Protein AF-A0A1A6GM44-F1 (afdb_monomer_lite)

Foldseek 3Di:
DPPPPPPDDPQPPVNVVVVVVVVVVVVVVVVVVVVVVVVLVVCCVVPVPVNCVVVVVVVDPD

Secondary structure (DSSP, 8-state):
---TTSS-----HHHHHHHHHHHHHHHHHHHHHHHHHHHHHHHHHH-HHHHHHHHHHHH---

pLDDT: mean 72.95, std 18.25, range [37.84, 97.06]

Structure (mmCIF, N/CA/C/O backbone):
data_AF-A0A1A6GM44-F1
#
_entry.id   AF-A0A1A6GM44-F1
#
loop_
_atom_site.group_PDB
_atom_site.id
_atom_site.type_symbol
_atom_site.label_atom_id
_atom_site.label_alt_id
_atom_site.label_comp_id
_atom_site.label_asym_id
_atom_site.label_entity_id
_atom_site.label_seq_id
_atom_site.pdbx_PDB_ins_code
_atom_site.Cartn_x
_atom_site.Cartn_y
_atom_site.Cartn_z
_atom_site.occupancy
_atom_site.B_iso_or_equiv
_atom_site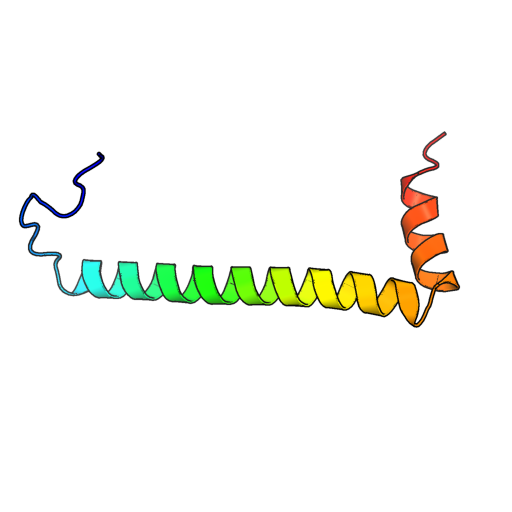.auth_seq_id
_atom_site.auth_comp_id
_atom_site.auth_asym_id
_atom_site.auth_atom_id
_atom_site.pdbx_PDB_model_num
ATOM 1 N N . MET A 1 1 ? -2.193 21.518 17.890 1.00 37.84 1 MET A N 1
ATOM 2 C CA . MET A 1 1 ? -1.868 20.082 18.015 1.00 37.84 1 MET A CA 1
ATOM 3 C C . MET A 1 1 ? -3.187 19.350 18.176 1.00 37.84 1 MET A C 1
ATOM 5 O O . MET A 1 1 ? -3.833 19.512 19.204 1.00 37.84 1 MET A O 1
ATOM 9 N N . VAL A 1 2 ? -3.668 18.716 17.105 1.00 44.22 2 VAL A N 1
ATOM 10 C CA . VAL A 1 2 ? -5.014 18.128 17.047 1.00 44.22 2 VAL A CA 1
ATOM 11 C C . VAL A 1 2 ? -5.030 16.941 17.996 1.00 44.22 2 VAL A C 1
ATOM 13 O O . VAL A 1 2 ? -4.539 15.859 17.694 1.00 44.22 2 VAL A O 1
ATOM 16 N N . ASN A 1 3 ? -5.496 17.195 19.208 1.00 39.84 3 ASN A N 1
ATOM 17 C CA . ASN A 1 3 ? -5.447 16.255 20.305 1.00 39.84 3 ASN A CA 1
ATOM 18 C C . ASN A 1 3 ? -6.639 15.293 20.189 1.00 39.84 3 ASN A C 1
ATOM 20 O O . ASN A 1 3 ? -7.528 15.270 21.036 1.00 39.84 3 ASN A O 1
ATOM 24 N N . ILE A 1 4 ? -6.668 14.528 19.091 1.00 55.00 4 ILE A N 1
ATOM 25 C CA . ILE A 1 4 ? -7.715 13.537 18.781 1.00 55.00 4 ILE A CA 1
ATOM 26 C C . ILE A 1 4 ? -7.649 12.341 19.757 1.00 55.00 4 ILE A C 1
ATOM 28 O O . ILE A 1 4 ? -8.571 11.537 19.824 1.00 55.00 4 ILE A O 1
ATOM 32 N N . LEU A 1 5 ? -6.598 12.267 20.584 1.00 55.03 5 LEU A N 1
ATOM 33 C CA . LEU A 1 5 ? -6.424 11.260 21.632 1.00 55.03 5 LEU A CA 1
ATOM 34 C C . LEU A 1 5 ? -6.828 11.716 23.052 1.00 55.03 5 LEU A C 1
ATOM 36 O O . LEU A 1 5 ? -6.936 10.867 23.932 1.00 55.03 5 LEU A O 1
ATOM 40 N N . SER A 1 6 ? -7.042 13.013 23.326 1.00 45.53 6 SER A N 1
ATOM 41 C CA . SER A 1 6 ? -7.219 13.486 24.723 1.00 45.53 6 SER A CA 1
ATOM 42 C C . SER A 1 6 ? -8.609 13.352 25.303 1.00 45.53 6 SER A C 1
ATOM 44 O O . SER A 1 6 ? -8.774 13.382 26.522 1.00 45.53 6 SER A O 1
ATOM 46 N N . GLN A 1 7 ? -9.633 13.266 24.466 1.00 47.66 7 GLN A N 1
ATOM 47 C CA . GLN A 1 7 ? -10.985 13.119 24.965 1.00 47.66 7 GLN A CA 1
ATOM 48 C C . GLN A 1 7 ? -11.291 11.633 24.960 1.00 47.66 7 GLN A C 1
ATOM 50 O O . GLN A 1 7 ? -11.668 11.101 23.925 1.00 47.66 7 GLN A O 1
ATOM 55 N N . LYS A 1 8 ? -11.066 10.970 26.100 1.00 53.50 8 LYS A N 1
ATOM 56 C CA . LYS A 1 8 ? -11.555 9.623 26.433 1.00 53.50 8 LYS A CA 1
ATOM 57 C C . LYS A 1 8 ? -12.812 9.268 25.623 1.00 53.50 8 LYS A C 1
ATOM 59 O O . LYS A 1 8 ? -13.925 9.596 26.026 1.00 53.50 8 LYS A O 1
ATOM 64 N N . LYS A 1 9 ? -12.649 8.615 24.476 1.00 51.28 9 LYS A N 1
ATOM 65 C CA . LYS A 1 9 ? -13.758 8.037 23.729 1.00 51.28 9 LYS A CA 1
ATOM 66 C C . LYS A 1 9 ? -13.565 6.553 23.915 1.00 51.28 9 LYS A C 1
ATOM 68 O O . LYS A 1 9 ? -12.658 5.971 23.334 1.00 51.28 9 LYS A O 1
ATOM 73 N N . THR A 1 10 ? -14.355 5.967 24.801 1.00 56.84 10 THR A N 1
ATOM 74 C CA . THR A 1 10 ? -14.551 4.524 24.873 1.00 56.84 10 THR A CA 1
ATOM 75 C C . THR A 1 10 ? -15.057 4.100 23.498 1.00 56.84 10 THR A C 1
ATOM 77 O O . THR A 1 10 ? -16.250 4.168 23.214 1.00 56.84 10 THR A O 1
ATOM 80 N N . ILE A 1 11 ? -14.139 3.822 22.576 1.00 61.19 11 ILE A N 1
ATOM 81 C CA . ILE A 1 11 ? -14.481 3.366 21.239 1.00 61.19 11 ILE A CA 1
ATOM 82 C C . ILE A 1 11 ? -15.197 2.041 21.473 1.00 61.19 11 ILE A C 1
ATOM 84 O O . ILE A 1 11 ? -14.660 1.163 22.148 1.00 61.19 11 ILE A O 1
ATOM 88 N N . SER A 1 12 ? -16.438 1.920 20.999 1.00 72.50 12 SER A N 1
ATOM 89 C CA . SER A 1 12 ? -17.133 0.632 21.018 1.00 72.50 12 SER A CA 1
ATOM 90 C C . SER A 1 12 ? -16.218 -0.426 20.395 1.00 72.50 12 SER A C 1
ATOM 92 O O . SER A 1 12 ? -15.455 -0.107 19.480 1.00 72.50 12 SER A O 1
ATOM 94 N N . PHE A 1 13 ? -16.296 -1.676 20.858 1.00 76.00 13 PHE A N 1
ATOM 95 C CA . PHE A 1 13 ? -15.529 -2.793 20.297 1.00 76.00 13 PHE A CA 1
ATOM 96 C C . PHE A 1 13 ? -15.594 -2.812 18.758 1.00 76.00 13 PHE A C 1
ATOM 98 O O . PHE A 1 13 ? -14.577 -2.964 18.089 1.00 76.00 13 PHE A O 1
ATOM 105 N N . VAL A 1 14 ? -16.770 -2.508 18.198 1.00 80.94 14 VAL A N 1
ATOM 106 C CA . VAL A 1 14 ? -16.997 -2.383 16.750 1.00 80.94 14 VAL A CA 1
ATOM 107 C C . VAL A 1 14 ? -16.173 -1.257 16.116 1.00 80.94 14 VAL A C 1
ATOM 109 O O . VAL A 1 14 ? -15.606 -1.441 15.045 1.00 80.94 14 VAL A O 1
ATOM 112 N N . GLY A 1 15 ? -16.070 -0.097 16.770 1.00 82.38 15 GLY A N 1
ATOM 113 C CA . GLY A 1 15 ? -15.272 1.024 16.272 1.00 82.38 15 GLY A CA 1
ATOM 114 C C . GLY A 1 15 ? -13.768 0.737 16.309 1.00 82.38 15 GLY A C 1
ATOM 115 O O . GLY A 1 15 ? -13.072 1.083 15.361 1.00 82.38 15 GLY A O 1
ATOM 116 N N . CYS A 1 16 ? -13.284 0.033 17.339 1.00 83.81 16 CYS A N 1
ATOM 117 C CA . CYS A 1 16 ? -11.894 -0.431 17.406 1.00 83.81 16 CYS A CA 1
ATOM 118 C C . CYS A 1 16 ? -11.575 -1.410 16.262 1.00 83.81 16 CYS A C 1
ATOM 120 O O . CYS A 1 16 ? -10.601 -1.223 15.532 1.00 83.81 16 CYS A O 1
ATOM 122 N N . VAL A 1 17 ? -12.440 -2.409 16.049 1.00 87.31 17 VAL A N 1
ATOM 123 C CA . VAL A 1 17 ? -12.296 -3.378 14.949 1.00 87.31 17 VAL A CA 1
ATOM 124 C C . VAL A 1 17 ? -12.322 -2.676 13.589 1.00 87.31 17 VAL A C 1
ATOM 126 O O . VAL A 1 17 ? -11.466 -2.949 12.751 1.00 87.31 17 VAL A O 1
ATOM 129 N N . ALA A 1 18 ? -13.245 -1.733 13.377 1.00 89.75 18 ALA A N 1
ATOM 130 C CA . ALA A 1 18 ? -13.323 -0.970 12.134 1.00 89.75 18 ALA A CA 1
ATOM 131 C C . ALA A 1 18 ? -12.054 -0.136 11.879 1.00 89.75 18 ALA A C 1
ATOM 133 O O . ALA A 1 18 ? -11.551 -0.115 10.758 1.00 89.75 18 ALA A O 1
ATOM 134 N N . GLN A 1 19 ? -11.498 0.512 12.907 1.00 86.12 19 GLN A N 1
ATOM 135 C CA . GLN A 1 19 ? -10.254 1.280 12.783 1.00 86.12 19 GLN A CA 1
ATOM 136 C C . GLN A 1 19 ? -9.054 0.394 12.451 1.00 86.12 19 GLN A C 1
ATOM 138 O O . GLN A 1 19 ? -8.294 0.725 11.543 1.00 86.12 19 GLN A O 1
ATOM 143 N N . LEU A 1 20 ? -8.895 -0.734 13.150 1.00 90.62 20 LEU A N 1
ATOM 144 C CA . LE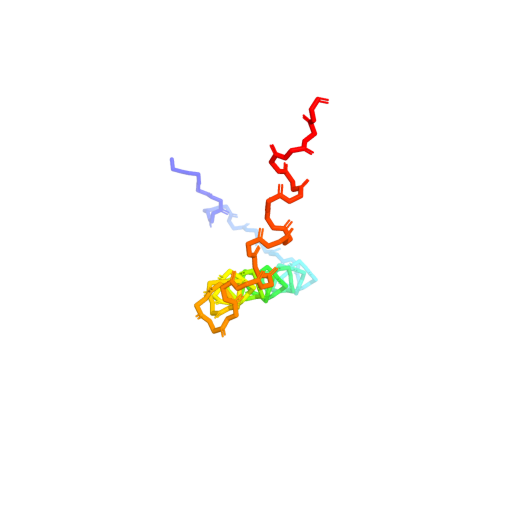U A 1 20 ? -7.825 -1.694 12.870 1.00 90.62 20 LEU A CA 1
ATOM 145 C C . LEU A 1 20 ? -7.937 -2.257 11.453 1.00 90.62 20 LEU A C 1
ATOM 147 O O . LEU A 1 20 ? -6.933 -2.354 10.753 1.00 90.62 20 LEU A O 1
ATOM 151 N N . PHE A 1 21 ? -9.154 -2.573 11.011 1.00 91.38 21 PHE A N 1
ATOM 152 C CA . PHE A 1 21 ? -9.410 -3.062 9.663 1.00 91.38 21 PHE A CA 1
ATOM 153 C C . PHE A 1 21 ? -9.034 -2.027 8.598 1.00 91.38 21 PHE A C 1
ATOM 155 O O . PHE A 1 21 ? -8.279 -2.340 7.680 1.00 91.38 21 PHE A O 1
ATOM 162 N N . LEU A 1 22 ? -9.493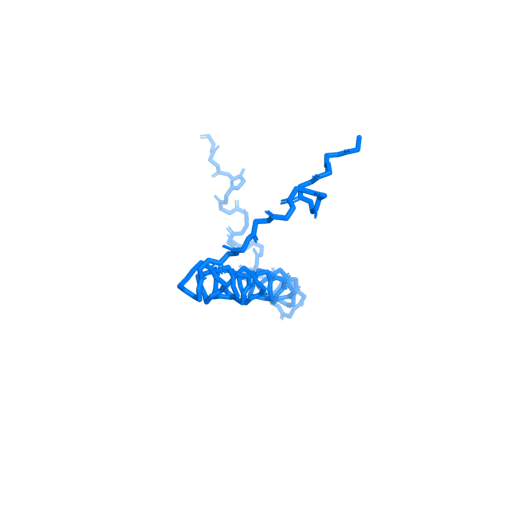 -0.780 8.743 1.00 92.62 22 LEU A N 1
ATOM 163 C CA . LEU A 1 22 ? -9.140 0.303 7.821 1.00 92.62 22 LEU A CA 1
ATOM 164 C C . LEU A 1 22 ? -7.633 0.573 7.806 1.00 92.62 22 LEU A C 1
ATOM 166 O O . LEU A 1 22 ? -7.063 0.785 6.739 1.00 92.62 22 LEU A O 1
ATOM 170 N N . TYR A 1 23 ? -6.981 0.533 8.968 1.00 91.25 23 TYR A N 1
ATOM 171 C CA . TYR A 1 23 ? -5.538 0.724 9.066 1.00 91.25 23 TYR A CA 1
ATOM 172 C C . TYR A 1 23 ? -4.760 -0.406 8.382 1.00 91.25 23 TYR A C 1
ATOM 174 O O . TYR A 1 23 ? -3.823 -0.140 7.633 1.00 91.25 23 TYR A O 1
ATOM 182 N N . ALA A 1 24 ? -5.175 -1.660 8.582 1.00 95.81 24 ALA A N 1
ATOM 183 C CA . ALA A 1 24 ? -4.582 -2.810 7.911 1.00 95.81 24 ALA A CA 1
ATOM 184 C C . ALA A 1 24 ? -4.762 -2.726 6.389 1.00 95.81 24 ALA A C 1
ATOM 186 O O . ALA A 1 24 ? -3.800 -2.926 5.650 1.00 95.81 24 ALA A O 1
ATOM 187 N N . LEU A 1 25 ? -5.962 -2.371 5.915 1.00 96.38 25 LEU A N 1
ATOM 188 C CA . LEU A 1 25 ? -6.212 -2.149 4.491 1.00 96.38 25 LEU A CA 1
ATOM 189 C C . LEU A 1 25 ? -5.318 -1.047 3.926 1.00 96.38 25 LEU A C 1
ATOM 191 O O . LEU A 1 25 ? -4.687 -1.263 2.897 1.00 96.38 25 LEU A O 1
ATOM 195 N N . PHE A 1 26 ? -5.225 0.093 4.612 1.00 94.88 26 PHE A N 1
ATOM 196 C CA . PHE A 1 26 ? -4.378 1.204 4.190 1.00 94.88 26 PHE A CA 1
ATOM 197 C C . PHE A 1 26 ? -2.903 0.787 4.111 1.00 94.88 26 PHE A C 1
ATOM 199 O O . PHE A 1 26 ? -2.232 1.036 3.115 1.00 94.88 26 PHE A O 1
ATOM 206 N N . MET A 1 27 ? -2.406 0.069 5.118 1.00 96.25 27 MET A N 1
ATOM 207 C CA . MET A 1 27 ? -1.038 -0.451 5.122 1.00 96.25 27 MET A CA 1
ATOM 208 C C . MET A 1 27 ? -0.780 -1.406 3.949 1.00 96.25 27 MET A C 1
ATOM 210 O O . MET A 1 27 ? 0.255 -1.313 3.290 1.00 96.25 27 MET A O 1
ATOM 214 N N . VAL A 1 28 ? -1.728 -2.301 3.662 1.00 97.06 28 VAL A N 1
ATOM 215 C CA . VAL A 1 28 ? -1.647 -3.217 2.521 1.00 97.06 28 VAL A CA 1
ATOM 216 C C . VAL A 1 28 ? -1.642 -2.436 1.207 1.00 97.06 28 VAL A C 1
ATOM 218 O O . VAL A 1 28 ? -0.794 -2.700 0.357 1.00 97.06 28 VAL A O 1
ATOM 221 N N . THR A 1 29 ? -2.522 -1.445 1.039 1.00 95.69 29 THR A N 1
ATOM 222 C CA . THR A 1 29 ? -2.550 -0.620 -0.177 1.00 95.69 29 THR A CA 1
ATOM 223 C C . THR A 1 29 ? -1.257 0.160 -0.372 1.00 95.69 29 THR A C 1
ATOM 225 O O . THR A 1 29 ? -0.727 0.158 -1.478 1.00 95.69 29 THR A O 1
ATOM 228 N N . GLU A 1 30 ? -0.698 0.747 0.687 1.00 95.69 30 GLU A N 1
ATOM 229 C CA . GLU A 1 30 ? 0.582 1.459 0.620 1.00 95.69 30 GLU A CA 1
ATOM 230 C C . GLU A 1 30 ? 1.716 0.506 0.214 1.00 95.69 30 GLU A C 1
ATOM 232 O O . GLU A 1 30 ? 2.520 0.830 -0.660 1.00 95.69 30 GLU A O 1
ATOM 237 N N . ALA A 1 31 ? 1.745 -0.711 0.769 1.00 96.12 31 ALA A N 1
ATOM 238 C CA . ALA A 1 31 ? 2.718 -1.732 0.385 1.00 96.12 31 ALA A CA 1
ATOM 239 C C . ALA A 1 31 ? 2.565 -2.158 -1.086 1.00 96.12 31 ALA A C 1
ATOM 241 O O . ALA A 1 31 ? 3.566 -2.288 -1.791 1.00 96.12 31 ALA A O 1
ATOM 242 N N . PHE A 1 32 ? 1.333 -2.329 -1.575 1.00 94.38 32 PHE A N 1
ATOM 243 C CA . PHE A 1 32 ? 1.068 -2.619 -2.987 1.00 94.38 32 PHE A CA 1
ATOM 244 C C . PHE A 1 32 ? 1.492 -1.471 -3.903 1.00 94.38 32 PHE A C 1
ATOM 246 O O . PHE A 1 32 ? 2.081 -1.728 -4.950 1.00 94.38 32 PHE A O 1
ATOM 253 N N . VAL A 1 33 ? 1.236 -0.218 -3.521 1.00 93.88 33 VAL A N 1
ATOM 254 C CA . VAL A 1 33 ? 1.651 0.964 -4.291 1.00 93.88 33 VAL A CA 1
ATOM 255 C C . VAL A 1 33 ? 3.175 1.061 -4.339 1.00 93.88 33 VAL A C 1
ATOM 257 O O . VAL A 1 33 ? 3.741 1.229 -5.418 1.00 93.88 33 VAL A O 1
ATOM 260 N N . LEU A 1 34 ? 3.858 0.877 -3.206 1.00 94.06 34 LEU A N 1
ATOM 261 C CA . LEU A 1 34 ? 5.321 0.831 -3.146 1.00 94.06 34 LEU A CA 1
ATOM 262 C C . LEU A 1 34 ? 5.887 -0.305 -4.008 1.00 94.06 34 LEU A C 1
ATOM 264 O O . LEU A 1 34 ? 6.821 -0.081 -4.780 1.0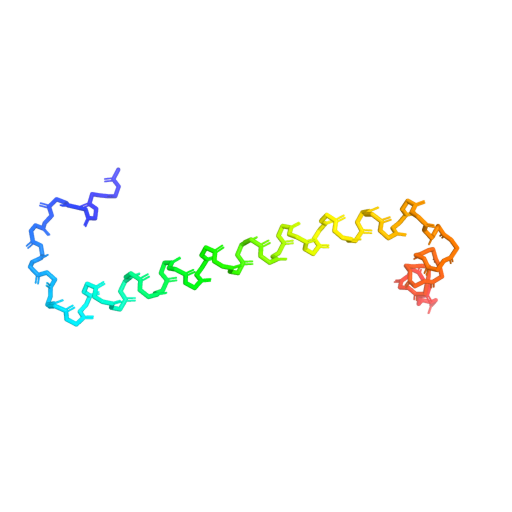0 94.06 34 LEU A O 1
ATOM 268 N N . ALA A 1 35 ? 5.298 -1.500 -3.930 1.00 93.81 35 ALA A N 1
ATOM 269 C CA . ALA A 1 35 ? 5.683 -2.636 -4.759 1.00 93.81 35 ALA A CA 1
ATOM 270 C C . ALA A 1 35 ? 5.451 -2.358 -6.251 1.00 93.81 35 ALA A C 1
ATOM 272 O O . ALA A 1 35 ? 6.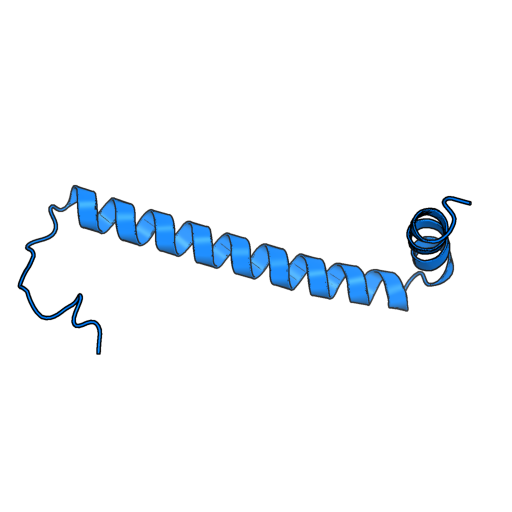317 -2.672 -7.062 1.00 93.81 35 ALA A O 1
ATOM 273 N N . ALA A 1 36 ? 4.335 -1.725 -6.619 1.00 91.00 36 ALA A N 1
ATOM 274 C CA . ALA A 1 36 ? 4.049 -1.334 -7.995 1.00 91.00 36 ALA A CA 1
ATOM 275 C C . ALA A 1 36 ? 5.045 -0.285 -8.508 1.00 91.00 36 ALA A C 1
ATOM 277 O O . ALA A 1 36 ? 5.540 -0.430 -9.621 1.00 91.00 36 ALA A O 1
ATOM 278 N N . MET A 1 37 ? 5.408 0.719 -7.701 1.00 90.81 37 MET A N 1
ATOM 279 C CA . MET A 1 37 ? 6.433 1.710 -8.063 1.00 90.81 37 MET A CA 1
ATOM 280 C C . MET A 1 37 ? 7.820 1.071 -8.234 1.00 90.81 37 MET A C 1
ATOM 282 O O . MET A 1 37 ? 8.552 1.412 -9.165 1.00 90.81 37 MET A O 1
ATOM 286 N N . ALA A 1 38 ? 8.184 0.124 -7.365 1.00 90.00 38 ALA A N 1
ATOM 287 C CA . ALA A 1 38 ? 9.428 -0.632 -7.497 1.00 90.00 38 ALA A CA 1
ATOM 288 C C . ALA A 1 38 ? 9.407 -1.553 -8.728 1.00 90.00 38 ALA A C 1
ATOM 290 O O . ALA A 1 38 ? 10.399 -1.637 -9.452 1.00 90.00 38 ALA A O 1
ATOM 291 N N . TYR A 1 39 ? 8.274 -2.204 -8.998 1.00 86.06 39 TYR A N 1
ATOM 292 C CA . TYR A 1 39 ? 8.076 -3.062 -10.163 1.00 86.06 39 TYR A CA 1
ATOM 293 C C . TYR A 1 39 ? 8.116 -2.272 -11.473 1.00 86.06 39 TYR A C 1
ATOM 295 O O . TYR A 1 39 ? 8.733 -2.716 -12.439 1.00 86.06 39 TYR A O 1
ATOM 303 N N . ASP A 1 40 ? 7.513 -1.087 -11.507 1.00 83.69 40 ASP A N 1
ATOM 304 C CA . ASP A 1 40 ? 7.571 -0.161 -12.637 1.00 83.69 40 ASP A CA 1
ATOM 305 C C . ASP A 1 40 ? 9.026 0.230 -12.950 1.00 83.69 40 ASP A C 1
ATOM 307 O O . ASP A 1 40 ? 9.495 0.058 -14.079 1.00 83.69 40 ASP A O 1
ATOM 311 N N . ARG A 1 41 ? 9.801 0.599 -11.917 1.00 81.88 41 ARG A N 1
ATOM 312 C CA . ARG A 1 41 ? 11.242 0.879 -12.047 1.00 81.88 41 ARG A CA 1
ATOM 313 C C . ARG A 1 41 ? 12.055 -0.339 -12.481 1.00 81.88 41 ARG A C 1
ATOM 315 O O . ARG A 1 41 ? 12.928 -0.202 -13.335 1.00 81.88 41 ARG A O 1
ATOM 322 N N . PHE A 1 42 ? 11.772 -1.521 -11.940 1.00 79.38 42 PHE A N 1
ATOM 323 C CA . PHE A 1 42 ? 12.425 -2.766 -12.353 1.00 79.38 42 PHE A CA 1
ATOM 324 C C . PHE A 1 42 ? 12.119 -3.096 -13.819 1.00 79.38 42 PHE A C 1
ATOM 326 O O . PHE A 1 42 ? 13.015 -3.450 -14.581 1.00 79.38 42 PHE A O 1
ATOM 333 N N . THR A 1 43 ? 10.872 -2.899 -14.246 1.00 76.62 43 THR A N 1
ATOM 334 C CA . THR A 1 43 ? 10.438 -3.111 -15.632 1.00 76.62 43 THR A CA 1
ATOM 335 C C . THR A 1 43 ? 11.136 -2.143 -16.587 1.00 76.62 43 THR A C 1
ATOM 337 O O . THR A 1 43 ? 11.576 -2.564 -17.658 1.00 76.62 43 THR A O 1
ATOM 340 N N . ALA A 1 44 ? 11.313 -0.880 -16.185 1.00 77.00 44 ALA A N 1
ATOM 341 C CA . ALA A 1 44 ? 12.070 0.110 -16.950 1.00 77.00 44 ALA A CA 1
ATOM 342 C C . ALA A 1 44 ? 13.544 -0.286 -17.154 1.00 77.00 44 ALA A C 1
ATOM 344 O O . ALA A 1 44 ? 14.104 -0.029 -18.218 1.00 77.00 44 ALA A O 1
ATOM 345 N N . ILE A 1 45 ? 14.163 -0.931 -16.157 1.00 73.69 45 ILE A N 1
ATOM 346 C CA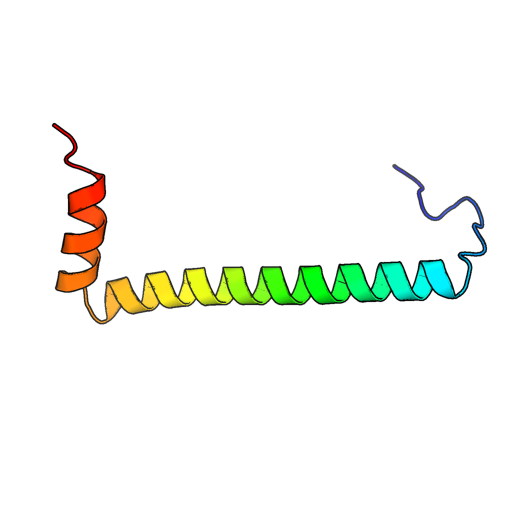 . ILE A 1 45 ? 15.573 -1.354 -16.197 1.00 73.69 45 ILE A CA 1
ATOM 347 C C . ILE A 1 45 ? 15.744 -2.669 -16.969 1.00 73.69 45 ILE A C 1
ATOM 349 O O . ILE A 1 45 ? 16.633 -2.778 -17.809 1.00 73.69 45 ILE A O 1
ATOM 353 N N . CYS A 1 46 ? 14.901 -3.670 -16.707 1.00 70.12 46 CYS A N 1
ATOM 354 C CA . CYS A 1 46 ? 15.026 -4.993 -17.320 1.00 70.12 46 CYS A CA 1
ATOM 355 C C . CYS A 1 46 ? 14.495 -5.049 -18.757 1.00 70.12 46 CYS A C 1
ATOM 357 O O . CYS A 1 46 ? 14.950 -5.884 -19.533 1.00 70.12 46 CYS A O 1
ATOM 359 N N . ASN A 1 47 ? 13.548 -4.180 -19.128 1.00 61.84 47 ASN A N 1
ATOM 360 C CA . ASN A 1 47 ? 12.952 -4.143 -20.465 1.00 61.84 47 ASN A CA 1
ATOM 361 C C . ASN A 1 47 ? 12.794 -2.697 -20.977 1.00 61.84 47 ASN A C 1
ATOM 363 O O . ASN A 1 47 ? 11.667 -2.231 -21.189 1.00 61.84 47 ASN A O 1
ATOM 367 N N . PRO A 1 48 ? 13.906 -1.985 -21.245 1.00 61.09 48 PRO A N 1
ATOM 368 C CA . PRO A 1 48 ? 13.870 -0.582 -21.660 1.00 61.09 48 PRO A CA 1
ATOM 369 C C . PRO A 1 48 ? 13.068 -0.361 -22.955 1.00 61.09 48 PRO A C 1
ATOM 371 O O . PRO A 1 48 ? 12.415 0.666 -23.109 1.00 61.09 48 PRO A O 1
ATOM 374 N N . LEU A 1 49 ? 13.039 -1.342 -23.866 1.00 58.53 49 LEU A N 1
ATOM 375 C CA . LEU A 1 49 ? 12.308 -1.267 -25.140 1.00 58.53 49 LEU A CA 1
ATOM 376 C C . LEU A 1 49 ? 10.776 -1.296 -24.976 1.00 58.53 49 LEU A C 1
ATOM 378 O O . LEU A 1 49 ? 10.072 -0.547 -25.648 1.00 58.53 49 LEU A O 1
ATOM 382 N N . LEU A 1 50 ? 10.246 -2.120 -24.067 1.00 57.62 50 LEU A N 1
ATOM 383 C CA . LEU A 1 50 ? 8.799 -2.231 -23.821 1.00 57.62 50 LEU A CA 1
ATOM 384 C C . LEU A 1 50 ? 8.283 -1.091 -22.936 1.00 57.62 50 LEU A C 1
ATOM 386 O O . LEU A 1 50 ? 7.189 -0.571 -23.172 1.00 57.62 50 LEU A O 1
ATOM 390 N N . TYR A 1 51 ? 9.092 -0.662 -21.964 1.00 56.91 51 TYR A N 1
ATOM 391 C CA . TYR A 1 51 ? 8.786 0.495 -21.129 1.00 56.91 51 TYR A CA 1
ATOM 392 C C . TYR A 1 51 ? 8.732 1.782 -21.963 1.00 56.91 51 TYR A C 1
ATOM 394 O O . TYR A 1 51 ? 7.763 2.538 -21.878 1.00 56.91 51 TYR A O 1
ATOM 402 N N . ASN A 1 52 ? 9.709 1.989 -22.855 1.00 55.78 52 ASN A N 1
ATOM 403 C CA . ASN A 1 52 ? 9.752 3.181 -23.697 1.00 55.78 52 ASN A CA 1
ATOM 404 C C . ASN A 1 52 ? 8.613 3.217 -24.728 1.00 55.78 52 ASN A C 1
ATOM 406 O O . ASN A 1 52 ? 8.057 4.279 -24.955 1.00 55.78 52 ASN A O 1
ATOM 410 N N . VAL A 1 53 ? 8.177 2.089 -25.307 1.00 57.91 53 VAL A N 1
ATOM 411 C CA . VAL A 1 53 ? 7.030 2.078 -26.247 1.00 57.91 53 VAL A CA 1
ATOM 412 C C . VAL A 1 53 ? 5.699 2.363 -25.539 1.00 57.91 53 VAL A C 1
ATOM 414 O O . VAL A 1 53 ? 4.846 3.060 -26.094 1.00 57.91 53 VAL A O 1
ATOM 417 N N . ARG A 1 54 ? 5.509 1.874 -24.305 1.00 56.94 54 ARG A N 1
ATOM 418 C CA . ARG A 1 54 ? 4.292 2.151 -23.523 1.00 56.94 54 ARG A CA 1
ATOM 419 C C . ARG A 1 54 ? 4.261 3.590 -23.000 1.00 56.94 54 ARG A C 1
ATOM 421 O O . ARG A 1 54 ? 3.202 4.211 -23.035 1.00 56.94 54 ARG A O 1
ATOM 428 N N . MET A 1 55 ? 5.405 4.132 -22.578 1.00 58.94 55 MET A N 1
ATOM 429 C CA . MET A 1 55 ? 5.518 5.517 -22.109 1.00 58.94 55 MET A CA 1
ATOM 430 C C . MET A 1 55 ? 5.502 6.525 -23.274 1.00 58.94 55 MET A C 1
ATOM 432 O O . MET A 1 55 ? 4.791 7.522 -23.209 1.00 58.94 55 MET A O 1
ATOM 436 N N . SER A 1 56 ? 6.190 6.234 -24.384 1.00 56.19 56 SER A N 1
ATOM 437 C CA . SER A 1 56 ? 6.241 7.080 -25.589 1.00 56.19 56 SER A CA 1
ATOM 438 C C . SER A 1 56 ? 4.871 7.253 -26.253 1.00 56.19 56 SER A C 1
ATOM 440 O O . SER A 1 56 ? 4.558 8.356 -26.697 1.00 56.19 56 SER A O 1
ATOM 442 N N . ARG A 1 57 ? 3.991 6.236 -26.231 1.00 55.09 57 ARG A N 1
ATOM 443 C CA . ARG A 1 57 ? 2.596 6.402 -26.688 1.00 55.09 57 ARG A CA 1
ATOM 444 C C . ARG A 1 57 ? 1.776 7.377 -25.840 1.00 55.09 57 ARG A C 1
ATOM 446 O O . ARG A 1 57 ? 0.820 7.938 -26.357 1.00 55.09 57 ARG A O 1
ATOM 453 N N . SER A 1 58 ? 2.128 7.592 -24.572 1.00 56.72 58 SER A N 1
ATOM 454 C CA . SER A 1 58 ? 1.435 8.569 -23.722 1.00 56.72 58 SER A CA 1
ATOM 455 C C . SER A 1 58 ? 1.956 10.000 -23.903 1.00 56.72 58 SER A C 1
ATOM 457 O O . SER A 1 58 ? 1.324 10.928 -23.408 1.00 56.72 58 SER A O 1
ATOM 459 N N . VAL A 1 59 ? 3.093 10.181 -24.588 1.00 57.25 59 VAL A N 1
ATOM 460 C CA . VAL A 1 59 ? 3.740 11.489 -24.819 1.00 57.25 59 VAL A CA 1
ATOM 461 C C . VAL A 1 59 ? 3.525 11.996 -26.253 1.00 57.25 59 VAL A C 1
ATOM 463 O O . VAL A 1 59 ? 3.795 13.155 -26.541 1.00 57.25 59 VAL A O 1
ATOM 466 N N . CYS A 1 60 ? 2.966 11.179 -27.150 1.00 56.41 60 CYS A N 1
ATOM 467 C CA . CYS A 1 60 ? 2.563 11.619 -28.484 1.00 56.41 60 CYS A CA 1
ATOM 468 C C . CYS A 1 60 ? 1.055 11.413 -28.688 1.00 56.41 60 CYS A C 1
ATOM 470 O O . CYS A 1 60 ? 0.617 10.502 -29.387 1.00 56.41 60 CYS A O 1
ATOM 472 N N . VAL A 1 61 ? 0.263 12.276 -28.050 1.00 55.22 61 VAL A N 1
ATOM 473 C CA . VAL A 1 61 ? -1.005 12.728 -28.630 1.00 55.22 61 VAL A CA 1
ATOM 474 C C . VAL A 1 61 ? -0.660 14.056 -29.293 1.00 55.22 61 VAL A C 1
ATOM 476 O O . VAL A 1 61 ? -0.449 15.051 -28.605 1.00 55.22 61 VAL A O 1
ATOM 479 N N . GLN A 1 62 ? -0.434 13.989 -30.603 1.00 43.66 62 GLN A N 1
ATOM 480 C CA . GLN A 1 62 ? -0.192 15.139 -31.472 1.00 43.66 62 GLN A CA 1
ATOM 481 C C . GLN A 1 62 ? -1.422 16.047 -31.532 1.00 43.66 62 GLN A C 1
ATOM 483 O O . GLN A 1 62 ? -2.547 15.495 -31.552 1.00 43.66 62 GLN A O 1
#

Radius of gyration: 21.1 Å; chains: 1; bounding box: 33×25×58 Å

Organism: Neotoma lepida (NCBI:txid56216)

Sequence (62 aa):
MVNILSQKKTISFVGCVAQLFLYALFMVTEAFVLAAMAYDRFTAICNPLLYNVRMSRSVCVQ

InterPro domains:
  IPR000276 G protein-coupled receptor, rhodopsin-like [PF00001] (4-61)
  IPR000276 G protein-coupled receptor, rhodopsin-like [PS00237] (29-45)
  IPR017452 GPCR, rhodopsin-like, 7TM [PS50262] (1-62)
  IPR050516 Olfactory G-protein coupled receptor [PTHR26452] (1-62)